Protein AF-A0AAU3UEA3-F1 (afdb_monomer_lite)

pLDDT: mean 86.42, std 14.61, range [39.06, 95.81]

Sequence (67 aa):
MSRIDRAEPHTMGLYWDRDGDVWQREDAGWRLILQSGVAVDPISVWEWDNGHVRDYAPFTPMNALVG

Structure (mmCIF, N/CA/C/O backbone):
data_AF-A0AAU3UEA3-F1
#
_entry.id   AF-A0AAU3UEA3-F1
#
loop_
_atom_site.group_PDB
_atom_site.id
_atom_site.type_symbol
_atom_site.label_atom_id
_atom_site.label_alt_id
_atom_site.label_comp_id
_atom_site.label_asym_id
_atom_site.label_entity_id
_atom_site.label_seq_id
_atom_site.pdbx_PDB_ins_code
_atom_site.Cartn_x
_atom_site.Cartn_y
_atom_site.Cartn_z
_atom_site.occupancy
_atom_site.B_iso_or_equiv
_atom_site.auth_seq_id
_atom_site.auth_comp_id
_atom_site.auth_asym_id
_atom_site.auth_atom_id
_atom_site.pdbx_PDB_model_num
ATOM 1 N N . MET A 1 1 ? 9.716 -22.530 11.583 1.00 39.06 1 MET A N 1
ATOM 2 C CA . MET A 1 1 ? 9.972 -21.075 11.502 1.00 39.06 1 MET A CA 1
ATOM 3 C C . MET A 1 1 ? 9.347 -20.604 10.202 1.00 39.06 1 MET A C 1
ATOM 5 O O . MET A 1 1 ? 9.809 -21.036 9.154 1.00 39.06 1 MET A O 1
ATOM 9 N N . SER A 1 2 ? 8.226 -19.877 10.262 1.00 47.59 2 SER A N 1
ATOM 10 C CA . SER A 1 2 ? 7.536 -19.409 9.053 1.00 47.59 2 SER A CA 1
ATOM 11 C C . SER A 1 2 ? 8.449 -18.420 8.336 1.00 47.59 2 SER A C 1
ATOM 13 O O . SER A 1 2 ? 8.899 -17.450 8.944 1.00 47.59 2 SER A O 1
ATOM 15 N N . ARG A 1 3 ? 8.801 -18.708 7.084 1.00 55.22 3 ARG A N 1
ATOM 16 C CA . ARG A 1 3 ? 9.524 -17.776 6.221 1.00 55.22 3 ARG A CA 1
ATOM 17 C C . ARG A 1 3 ? 8.625 -16.548 6.095 1.00 55.22 3 ARG A C 1
ATOM 19 O O . ARG A 1 3 ? 7.562 -16.660 5.499 1.00 55.22 3 ARG A O 1
ATOM 26 N N . ILE A 1 4 ? 9.015 -15.428 6.709 1.00 60.44 4 ILE A N 1
ATOM 27 C CA . ILE A 1 4 ? 8.376 -14.128 6.468 1.00 60.44 4 ILE A CA 1
ATOM 28 C C . ILE A 1 4 ? 8.430 -13.946 4.953 1.00 60.44 4 ILE A C 1
ATOM 30 O O . ILE A 1 4 ? 9.523 -13.833 4.390 1.00 60.44 4 ILE A O 1
ATOM 34 N N . ASP A 1 5 ? 7.285 -14.055 4.285 1.00 68.25 5 ASP A N 1
ATOM 35 C CA . ASP A 1 5 ? 7.247 -13.930 2.839 1.00 68.25 5 ASP A CA 1
ATOM 36 C C . ASP A 1 5 ? 7.459 -12.457 2.495 1.00 68.25 5 ASP A C 1
ATOM 38 O O . ASP A 1 5 ? 6.578 -11.619 2.671 1.00 68.25 5 ASP A O 1
ATOM 42 N N . ARG A 1 6 ? 8.696 -12.147 2.104 1.00 82.38 6 ARG A N 1
ATOM 43 C CA . ARG A 1 6 ? 9.140 -10.834 1.630 1.00 82.38 6 ARG A CA 1
ATOM 44 C C . ARG A 1 6 ? 9.034 -10.735 0.107 1.00 82.38 6 ARG A C 1
ATOM 46 O O . ARG A 1 6 ? 9.752 -9.943 -0.496 1.00 82.38 6 ARG A O 1
ATOM 53 N N . ALA A 1 7 ? 8.230 -11.580 -0.534 1.00 87.56 7 ALA A N 1
ATOM 54 C CA . ALA A 1 7 ? 7.912 -11.399 -1.939 1.00 87.56 7 ALA A CA 1
ATOM 55 C C . ALA A 1 7 ? 7.022 -10.164 -2.103 1.00 87.56 7 ALA A C 1
ATOM 57 O O . ALA A 1 7 ? 6.080 -9.972 -1.336 1.00 87.56 7 ALA A O 1
ATOM 58 N N . GLU A 1 8 ? 7.322 -9.342 -3.106 1.00 92.00 8 GLU A N 1
ATOM 59 C CA . GLU A 1 8 ? 6.446 -8.239 -3.484 1.00 92.00 8 GLU A CA 1
ATOM 60 C C . GLU A 1 8 ? 5.133 -8.802 -4.051 1.00 92.00 8 GLU A C 1
ATOM 62 O O . GLU A 1 8 ? 5.167 -9.586 -5.006 1.00 92.00 8 GLU A O 1
ATOM 67 N N . PRO A 1 9 ? 3.964 -8.408 -3.520 1.00 90.06 9 PRO A N 1
ATOM 68 C CA . PRO A 1 9 ? 2.697 -8.765 -4.137 1.00 90.06 9 PRO A CA 1
ATOM 69 C C . PRO A 1 9 ? 2.554 -8.188 -5.553 1.00 90.06 9 PRO A C 1
ATOM 71 O O . PRO A 1 9 ? 2.653 -6.982 -5.776 1.00 90.06 9 PRO A O 1
ATOM 74 N N . HIS A 1 10 ? 2.250 -9.056 -6.519 1.00 87.50 10 HIS A N 1
ATOM 75 C CA . HIS A 1 10 ? 2.060 -8.660 -7.921 1.00 87.50 10 HIS A CA 1
ATOM 76 C C . HIS A 1 10 ? 0.667 -8.090 -8.225 1.00 87.50 10 HIS A C 1
ATOM 78 O O . HIS A 1 10 ? 0.473 -7.472 -9.268 1.00 87.50 10 HIS A O 1
ATOM 84 N N . THR A 1 11 ? -0.316 -8.311 -7.349 1.00 92.00 11 THR A N 1
ATOM 85 C CA . THR A 1 11 ? -1.697 -7.867 -7.585 1.00 92.00 11 THR A CA 1
ATOM 86 C C . THR A 1 11 ? -1.884 -6.445 -7.062 1.00 92.00 11 THR A C 1
ATOM 88 O O . THR A 1 11 ? -1.489 -6.137 -5.940 1.00 92.00 11 THR A O 1
ATOM 91 N N . MET A 1 12 ? -2.506 -5.570 -7.846 1.00 93.56 12 MET A N 1
ATOM 92 C CA . MET A 1 12 ? -2.868 -4.228 -7.382 1.00 93.56 12 MET A CA 1
ATOM 93 C C . MET A 1 12 ? -4.024 -4.281 -6.385 1.00 93.56 12 MET A C 1
ATOM 95 O O . MET A 1 12 ? -4.893 -5.149 -6.475 1.00 93.56 12 MET A O 1
ATOM 99 N N . GLY A 1 13 ? -4.055 -3.332 -5.453 1.00 94.31 13 GLY A N 1
ATOM 100 C CA . GLY A 1 13 ? -5.105 -3.248 -4.440 1.00 94.31 13 GLY A CA 1
ATOM 101 C C . GLY A 1 13 ? -4.577 -2.894 -3.058 1.00 94.31 13 GLY A C 1
ATOM 102 O O . GLY A 1 13 ? -3.439 -2.451 -2.914 1.00 94.31 13 GLY A O 1
ATOM 103 N N . LEU A 1 14 ? -5.428 -3.074 -2.050 1.00 94.88 14 LEU A N 1
ATOM 104 C CA . LEU A 1 14 ? -5.112 -2.750 -0.663 1.00 94.88 14 LEU A CA 1
ATOM 105 C C . LEU A 1 14 ? -4.574 -3.967 0.090 1.00 94.88 14 LEU A C 1
ATOM 107 O O . LEU A 1 14 ? -5.085 -5.084 -0.046 1.00 94.88 14 LEU A O 1
ATOM 111 N N . TYR A 1 15 ? -3.575 -3.717 0.924 1.00 95.75 15 TYR A N 1
ATOM 112 C CA . TYR A 1 15 ? -2.886 -4.709 1.727 1.00 95.75 15 TYR A CA 1
ATOM 113 C C . TYR A 1 15 ? -2.742 -4.230 3.166 1.00 95.75 15 TYR A C 1
ATOM 115 O O . TYR A 1 15 ? -2.460 -3.059 3.408 1.00 95.75 15 TYR A O 1
ATOM 123 N N . TRP A 1 16 ? -2.880 -5.165 4.101 1.00 95.44 16 TRP A N 1
ATOM 124 C CA . TRP A 1 16 ? -2.379 -5.009 5.461 1.00 95.44 16 TRP A CA 1
ATOM 125 C C . TRP A 1 16 ? -0.905 -5.377 5.498 1.00 95.44 16 TRP A C 1
ATOM 127 O O . TRP A 1 16 ? -0.539 -6.431 4.972 1.00 95.44 16 TRP A O 1
ATOM 137 N N . ASP A 1 17 ? -0.083 -4.550 6.127 1.00 95.00 17 ASP A N 1
ATOM 138 C CA . ASP A 1 17 ? 1.275 -4.943 6.484 1.00 95.00 17 ASP A CA 1
ATOM 139 C C . ASP A 1 17 ? 1.318 -5.663 7.845 1.00 95.00 17 ASP A C 1
ATOM 141 O O . ASP A 1 17 ? 0.285 -5.926 8.472 1.00 95.00 17 ASP A O 1
ATOM 145 N N . ARG A 1 18 ? 2.520 -6.024 8.304 1.00 93.00 18 ARG A N 1
ATOM 146 C CA . ARG A 1 18 ? 2.695 -6.744 9.575 1.00 93.00 18 ARG A CA 1
ATOM 147 C C . ARG A 1 18 ? 2.355 -5.912 10.816 1.00 93.00 18 ARG A C 1
ATOM 149 O O . ARG A 1 18 ? 2.115 -6.492 11.874 1.00 93.00 18 ARG A O 1
ATOM 156 N N . ASP A 1 19 ? 2.445 -4.591 10.700 1.00 94.00 19 ASP A N 1
ATOM 157 C CA . ASP A 1 19 ? 2.298 -3.637 11.796 1.00 94.00 19 ASP A CA 1
ATOM 158 C C . ASP A 1 19 ? 0.830 -3.166 11.907 1.00 94.00 19 ASP A C 1
ATOM 160 O O . ASP A 1 19 ? 0.432 -2.567 12.907 1.00 94.00 19 ASP A O 1
ATOM 164 N N . GLY A 1 20 ? -0.007 -3.545 10.934 1.00 94.00 20 GLY A N 1
ATOM 165 C CA . GLY A 1 20 ? -1.426 -3.209 10.871 1.00 94.00 20 GLY A CA 1
ATOM 166 C C . GLY A 1 20 ? -1.698 -1.922 10.098 1.00 94.00 20 GLY A C 1
ATOM 167 O O . GLY A 1 20 ? -2.802 -1.382 10.193 1.00 94.00 20 GLY A O 1
ATOM 168 N N . ASP A 1 21 ? -0.726 -1.436 9.330 1.00 95.69 21 ASP A N 1
ATOM 169 C CA . ASP A 1 21 ? -0.903 -0.304 8.434 1.00 95.69 21 ASP A CA 1
ATOM 170 C C . ASP A 1 21 ? -1.506 -0.769 7.100 1.00 95.69 21 ASP A C 1
ATOM 172 O O . ASP A 1 21 ? -1.377 -1.928 6.682 1.00 95.69 21 ASP A O 1
ATOM 176 N N . VAL A 1 22 ? -2.200 0.148 6.422 1.00 95.69 22 VAL A N 1
ATOM 177 C CA . VAL A 1 22 ? -2.825 -0.116 5.123 1.00 95.69 22 VAL A CA 1
ATOM 178 C C . VAL A 1 22 ? -2.002 0.519 4.030 1.00 95.69 22 VAL A C 1
ATOM 180 O O . VAL A 1 22 ? -1.850 1.740 3.984 1.00 95.69 22 VAL A O 1
ATOM 183 N N . TRP A 1 23 ? -1.575 -0.315 3.094 1.00 95.81 23 TRP A N 1
ATOM 184 C CA . TRP A 1 23 ? -0.854 0.098 1.906 1.00 95.81 23 TRP A CA 1
ATOM 185 C C . TRP A 1 23 ? -1.651 -0.211 0.643 1.00 95.81 23 TRP 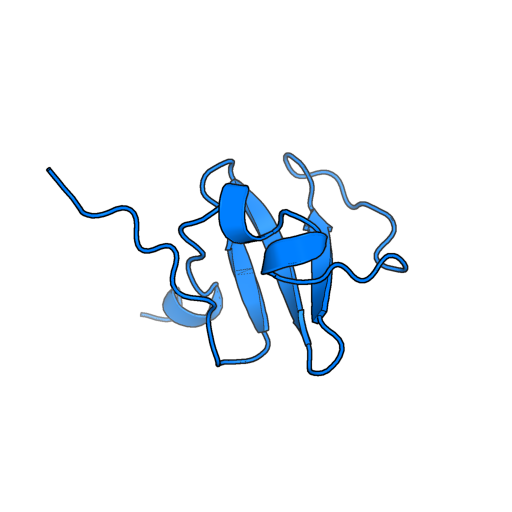A C 1
ATOM 187 O O . TRP A 1 23 ? -2.346 -1.223 0.560 1.00 95.81 23 TRP A O 1
ATOM 197 N N . GLN A 1 24 ? -1.520 0.639 -0.369 1.00 95.38 24 GLN A N 1
ATOM 198 C CA . GLN A 1 24 ? -2.057 0.410 -1.703 1.00 95.38 24 GLN A CA 1
ATOM 199 C C . GLN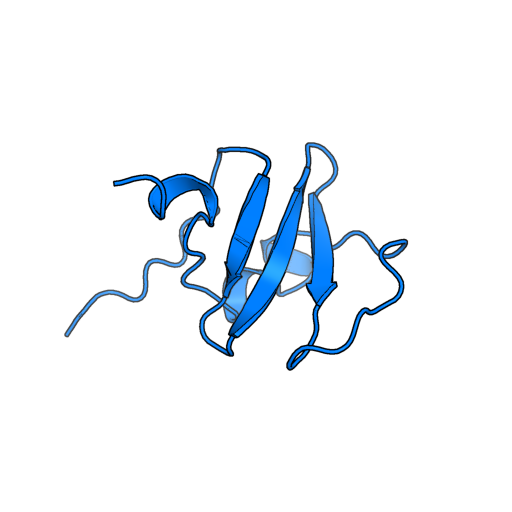 A 1 24 ? -0.925 0.100 -2.681 1.00 95.38 24 GLN A C 1
ATOM 201 O O . GLN A 1 24 ? 0.004 0.895 -2.831 1.00 95.38 24 GLN A O 1
ATOM 206 N N . ARG A 1 25 ? -1.040 -1.029 -3.385 1.00 94.75 25 ARG A N 1
ATOM 207 C CA . ARG A 1 25 ? -0.206 -1.367 -4.539 1.00 94.75 25 ARG A CA 1
ATOM 208 C C . ARG A 1 25 ? -0.820 -0.794 -5.814 1.00 94.75 25 ARG A C 1
ATOM 210 O O . ARG A 1 25 ? -1.951 -1.137 -6.161 1.00 94.75 25 ARG A O 1
ATOM 217 N N . GLU A 1 26 ? -0.042 0.013 -6.524 1.00 92.88 26 GLU A N 1
ATOM 218 C CA . GLU A 1 26 ? -0.337 0.551 -7.855 1.00 92.88 26 GLU A CA 1
ATOM 219 C C . GLU A 1 26 ? 0.797 0.210 -8.836 1.00 92.88 26 GLU A C 1
ATOM 221 O O . GLU A 1 26 ? 1.873 -0.224 -8.418 1.00 92.88 26 GLU A O 1
ATOM 226 N N . ASP A 1 27 ? 0.594 0.467 -10.133 1.00 91.00 27 ASP A N 1
ATOM 227 C CA . ASP A 1 27 ? 1.647 0.350 -11.158 1.00 91.00 27 ASP A CA 1
ATOM 228 C C . ASP A 1 27 ? 2.921 1.128 -10.797 1.00 91.00 27 ASP A C 1
ATOM 230 O O . ASP A 1 27 ? 4.033 0.663 -11.035 1.00 91.00 27 ASP A O 1
ATOM 234 N N . ALA A 1 28 ? 2.762 2.320 -10.213 1.00 91.31 28 ALA A N 1
ATOM 235 C CA . ALA A 1 28 ? 3.868 3.228 -9.923 1.00 91.31 28 ALA A CA 1
ATOM 236 C C . ALA A 1 28 ? 4.661 2.864 -8.655 1.00 91.31 28 ALA A C 1
ATOM 238 O O . ALA A 1 28 ? 5.735 3.419 -8.440 1.00 91.31 28 ALA A O 1
ATOM 239 N N . GLY A 1 29 ? 4.142 1.981 -7.796 1.00 93.81 29 GLY A N 1
ATOM 240 C CA . GLY A 1 29 ? 4.747 1.713 -6.493 1.00 93.81 29 GLY A CA 1
ATOM 241 C C . GLY A 1 29 ? 3.722 1.411 -5.407 1.00 93.81 29 GLY A C 1
ATOM 242 O O . GLY A 1 29 ? 2.679 0.805 -5.660 1.00 93.81 29 GLY A O 1
ATOM 243 N N . TRP A 1 30 ? 4.057 1.817 -4.189 1.00 95.62 30 TRP A N 1
ATOM 244 C CA . TRP A 1 30 ? 3.268 1.606 -2.984 1.00 95.62 30 TRP A CA 1
ATOM 245 C C . TRP A 1 30 ? 2.933 2.935 -2.324 1.00 95.62 30 TRP A C 1
ATOM 247 O O . TRP A 1 30 ? 3.793 3.803 -2.197 1.00 95.62 30 TRP A O 1
ATOM 257 N N . ARG A 1 31 ? 1.694 3.089 -1.868 1.00 95.38 31 ARG A N 1
ATOM 258 C CA . ARG A 1 31 ? 1.252 4.260 -1.103 1.00 95.38 31 ARG A CA 1
ATOM 259 C C . ARG A 1 31 ? 0.790 3.818 0.271 1.00 95.38 31 ARG A C 1
ATOM 261 O O . ARG A 1 31 ? 0.032 2.856 0.372 1.00 95.38 31 ARG A O 1
ATOM 268 N N . LEU A 1 32 ? 1.211 4.528 1.309 1.00 95.06 32 LEU A N 1
ATOM 269 C CA . LEU A 1 32 ? 0.653 4.356 2.645 1.00 95.06 32 LEU A CA 1
ATOM 270 C C . LEU A 1 32 ? -0.691 5.093 2.700 1.00 95.06 32 LEU A C 1
ATOM 272 O O . LEU A 1 32 ? -0.768 6.261 2.327 1.00 95.06 32 LEU A O 1
ATOM 276 N N . ILE A 1 33 ? -1.747 4.398 3.116 1.00 95.19 33 ILE A N 1
ATOM 277 C CA . ILE A 1 33 ? -3.116 4.927 3.184 1.00 95.19 33 ILE A CA 1
ATOM 278 C C . ILE A 1 33 ? -3.512 5.171 4.636 1.00 95.19 33 ILE A C 1
ATOM 280 O O . ILE A 1 33 ? -3.961 6.265 4.976 1.00 95.19 33 ILE A O 1
ATOM 284 N N . LEU A 1 34 ? -3.329 4.163 5.494 1.00 95.56 34 LEU A N 1
ATOM 285 C CA . LEU A 1 34 ? -3.578 4.267 6.931 1.00 95.56 34 LEU A CA 1
ATOM 286 C C . LEU A 1 34 ? -2.328 3.873 7.704 1.00 95.56 34 LEU A C 1
ATOM 288 O O . LEU A 1 34 ? -1.785 2.800 7.463 1.00 95.56 34 LEU A O 1
ATOM 292 N N . GLN A 1 35 ? -1.955 4.695 8.678 1.00 94.88 35 GLN A N 1
ATOM 293 C CA . GLN A 1 35 ? -0.939 4.377 9.669 1.00 94.88 35 GLN A CA 1
ATOM 294 C C . GLN A 1 35 ? -1.584 4.301 11.048 1.00 94.88 35 GLN A C 1
ATOM 296 O O . GLN A 1 35 ? -2.127 5.294 11.535 1.00 94.88 35 GLN A O 1
ATOM 301 N N . SER A 1 36 ? -1.570 3.124 11.674 1.00 92.06 36 SER A N 1
ATOM 302 C CA . SER A 1 36 ? -2.195 2.886 12.982 1.00 92.06 36 SER A CA 1
ATOM 303 C C . SER A 1 36 ? -3.651 3.387 13.053 1.00 92.06 36 SER A C 1
ATOM 305 O O . SER A 1 36 ? -4.091 3.961 14.049 1.00 92.06 36 SER A O 1
ATOM 307 N N . GLY A 1 37 ? -4.402 3.208 11.959 1.00 91.50 37 GLY A N 1
ATOM 308 C CA . GLY A 1 37 ? -5.799 3.638 11.824 1.00 91.50 37 GLY A CA 1
ATOM 309 C C . GLY A 1 37 ? -6.009 5.121 11.487 1.00 91.50 37 GLY A C 1
ATOM 310 O O . GLY A 1 37 ? -7.152 5.546 11.327 1.00 91.50 37 GLY A O 1
ATOM 311 N N . VAL A 1 38 ? -4.941 5.907 11.343 1.00 93.31 38 VAL A N 1
ATOM 312 C CA . VAL A 1 38 ? -5.002 7.315 10.937 1.00 93.31 38 VAL A CA 1
ATOM 313 C C . VAL A 1 38 ? -4.710 7.429 9.447 1.00 93.31 38 VAL A C 1
ATOM 315 O O . VAL A 1 38 ? -3.705 6.910 8.969 1.00 93.31 38 VAL A O 1
ATOM 318 N N . ALA A 1 39 ? -5.579 8.118 8.707 1.00 92.69 39 ALA A N 1
ATOM 319 C CA . ALA A 1 39 ? -5.329 8.403 7.299 1.00 92.69 39 ALA A CA 1
ATOM 320 C C . ALA A 1 39 ? -4.111 9.318 7.144 1.00 92.69 39 ALA A C 1
ATOM 322 O O . ALA A 1 39 ? -4.040 10.374 7.776 1.00 92.69 39 ALA A O 1
ATOM 323 N N . VAL A 1 40 ? -3.171 8.908 6.298 1.00 90.00 40 VAL A N 1
ATOM 324 C CA . VAL A 1 40 ? -2.001 9.714 5.937 1.00 90.00 40 VAL A CA 1
ATOM 325 C C . VAL A 1 40 ? -2.170 10.283 4.532 1.00 90.00 40 VAL A C 1
ATOM 327 O O . VAL A 1 40 ? -3.041 9.849 3.780 1.00 90.00 40 VAL A O 1
ATOM 330 N N . ASP A 1 41 ? -1.351 11.270 4.178 1.00 81.00 41 ASP A N 1
ATOM 331 C CA . ASP A 1 41 ? -1.365 11.857 2.839 1.00 81.00 41 ASP A CA 1
ATOM 332 C C . ASP A 1 41 ? -0.843 10.849 1.788 1.00 81.00 41 ASP A C 1
ATOM 334 O O . ASP A 1 41 ? 0.339 10.492 1.824 1.00 81.00 41 ASP A O 1
ATOM 338 N N . PRO A 1 42 ? -1.675 10.380 0.836 1.00 75.31 42 PRO A N 1
ATOM 339 C CA . PRO A 1 42 ? -1.319 9.288 -0.072 1.00 75.31 42 PRO A CA 1
ATOM 340 C C . PRO A 1 42 ? -0.556 9.763 -1.323 1.00 75.31 42 PRO A C 1
ATOM 342 O O . PRO A 1 42 ? -0.526 9.066 -2.344 1.00 75.31 42 PRO A O 1
ATOM 345 N N . ILE A 1 43 ? 0.016 10.971 -1.309 1.00 84.31 43 ILE A N 1
ATOM 346 C CA . ILE A 1 43 ? 0.750 11.521 -2.460 1.00 84.31 43 ILE A CA 1
ATOM 347 C C . ILE A 1 43 ? 2.095 10.808 -2.642 1.00 84.31 43 ILE A C 1
ATOM 349 O O . ILE A 1 43 ? 2.536 10.602 -3.774 1.00 84.31 43 ILE A O 1
ATOM 353 N N . SER A 1 44 ? 2.742 10.407 -1.548 1.00 89.50 44 SER A N 1
ATOM 354 C CA . SER A 1 44 ? 4.042 9.741 -1.598 1.00 89.50 44 SER A CA 1
ATOM 355 C C . SER A 1 44 ? 3.923 8.311 -2.121 1.00 89.50 44 SER A C 1
ATOM 357 O O . SER A 1 44 ? 3.271 7.461 -1.513 1.00 89.50 44 SER A O 1
ATOM 359 N N . VAL A 1 45 ? 4.611 8.048 -3.233 1.00 93.25 45 VAL A N 1
ATOM 360 C CA . VAL A 1 45 ? 4.777 6.714 -3.813 1.00 93.25 45 VAL A CA 1
ATOM 361 C C . VAL A 1 45 ? 6.166 6.190 -3.460 1.00 93.25 45 VAL A C 1
ATOM 363 O O . VAL A 1 45 ? 7.164 6.884 -3.653 1.00 93.25 45 VAL A O 1
ATOM 366 N N . TRP A 1 46 ? 6.218 4.964 -2.950 1.00 93.81 46 TRP A N 1
ATOM 367 C CA . TRP A 1 46 ? 7.421 4.293 -2.470 1.00 93.81 46 TRP A CA 1
ATOM 368 C C . TRP A 1 46 ? 7.721 3.048 -3.307 1.00 93.81 46 TRP A C 1
ATOM 370 O O . TRP A 1 46 ? 6.817 2.315 -3.717 1.00 93.81 46 TRP A O 1
ATOM 380 N N . GLU A 1 47 ? 9.003 2.794 -3.553 1.00 93.56 47 GLU A N 1
ATOM 381 C CA . GLU A 1 47 ? 9.468 1.578 -4.224 1.00 93.56 47 GLU A CA 1
ATOM 382 C C . GLU A 1 47 ? 9.593 0.409 -3.242 1.00 93.56 47 GLU A C 1
ATOM 384 O O . GLU A 1 47 ? 9.881 0.601 -2.060 1.00 93.56 47 GLU A O 1
ATOM 389 N N . TRP A 1 48 ? 9.453 -0.819 -3.745 1.00 93.69 48 TRP A N 1
ATOM 390 C CA . TRP A 1 48 ? 9.542 -2.030 -2.930 1.00 93.69 48 TRP A CA 1
ATOM 391 C C . TRP A 1 48 ? 10.871 -2.166 -2.174 1.00 93.69 48 TRP A C 1
ATOM 393 O O . TRP A 1 48 ? 10.884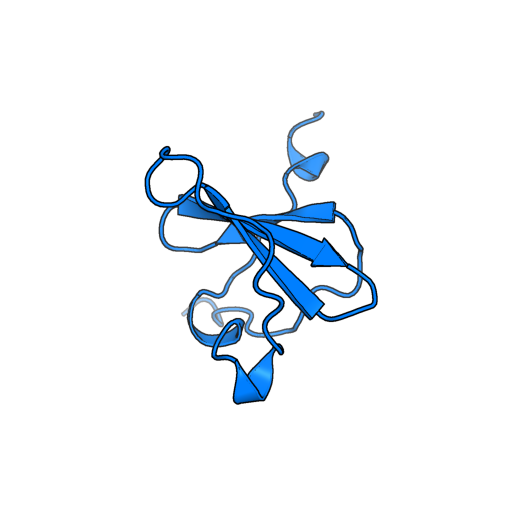 -2.297 -0.947 1.00 93.69 48 TRP A O 1
ATOM 403 N N . ASP A 1 49 ? 11.987 -2.110 -2.907 1.00 89.06 49 ASP A N 1
ATOM 404 C CA . ASP A 1 49 ? 13.326 -2.288 -2.346 1.00 89.06 49 ASP A CA 1
ATOM 405 C C . ASP A 1 49 ? 13.929 -0.974 -1.838 1.00 89.06 49 ASP A C 1
ATOM 407 O O . ASP A 1 49 ? 14.286 -0.886 -0.663 1.00 89.06 49 ASP A O 1
ATOM 411 N N . ASN A 1 50 ? 14.022 0.057 -2.687 1.00 87.50 50 ASN A N 1
ATOM 412 C CA . ASN A 1 50 ? 14.677 1.323 -2.325 1.00 87.50 50 ASN A CA 1
ATOM 413 C C . ASN A 1 50 ? 13.824 2.203 -1.400 1.00 87.50 50 ASN A C 1
ATOM 415 O O . ASN A 1 50 ? 14.363 3.018 -0.657 1.00 87.50 50 ASN A O 1
ATOM 419 N N . GLY A 1 51 ? 12.499 2.047 -1.444 1.00 84.31 51 GLY A N 1
ATOM 420 C CA . GLY A 1 51 ? 11.560 2.741 -0.562 1.00 84.3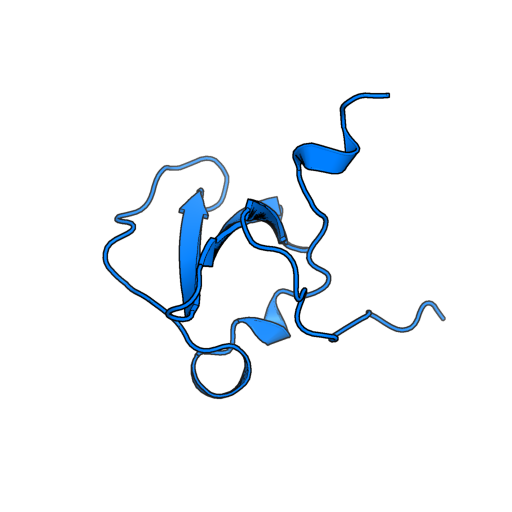1 51 GLY A CA 1
ATOM 421 C C . GLY A 1 51 ? 11.296 2.005 0.751 1.00 84.31 51 GLY A C 1
ATOM 422 O O . GLY A 1 51 ? 10.443 2.445 1.514 1.00 84.31 51 GLY A O 1
ATOM 423 N N . HIS A 1 52 ? 12.000 0.895 1.015 1.00 89.81 52 HIS A N 1
ATOM 424 C CA . HIS A 1 52 ? 11.891 0.086 2.236 1.00 89.81 52 HIS A CA 1
ATOM 425 C C . HIS A 1 52 ? 10.514 -0.538 2.505 1.00 89.81 52 HIS A C 1
ATOM 427 O O . HIS A 1 52 ? 10.286 -1.085 3.583 1.00 89.81 52 HIS A O 1
ATOM 433 N N . VAL A 1 53 ? 9.610 -0.557 1.523 1.00 93.81 53 VAL A N 1
ATOM 434 C CA . VAL A 1 53 ? 8.266 -1.133 1.693 1.00 93.81 53 VAL A CA 1
ATOM 435 C C . VAL A 1 53 ? 8.347 -2.616 2.071 1.00 93.81 53 VAL A C 1
ATOM 437 O O . VAL A 1 53 ? 7.625 -3.084 2.950 1.00 93.81 53 VAL A O 1
ATOM 440 N N . ARG A 1 54 ? 9.310 -3.351 1.500 1.00 94.19 54 ARG A N 1
ATOM 441 C CA . ARG A 1 54 ? 9.579 -4.761 1.831 1.00 94.19 54 ARG A CA 1
ATOM 442 C C . ARG A 1 54 ? 9.857 -5.027 3.311 1.00 94.19 54 ARG A C 1
ATOM 444 O O . ARG A 1 54 ? 9.762 -6.170 3.765 1.00 94.19 54 ARG A O 1
ATOM 451 N N . ASP A 1 55 ? 10.275 -4.007 4.058 1.00 93.75 55 ASP A N 1
ATOM 452 C CA . ASP A 1 55 ? 10.626 -4.161 5.462 1.00 93.75 55 ASP A CA 1
ATOM 453 C C . ASP A 1 55 ? 9.383 -4.270 6.354 1.00 93.75 55 ASP A C 1
ATOM 455 O O . ASP A 1 55 ? 9.501 -4.846 7.438 1.00 93.75 55 ASP A O 1
ATOM 459 N N . TYR A 1 56 ? 8.210 -3.859 5.855 1.00 93.69 56 TYR A N 1
ATOM 460 C CA . TYR A 1 56 ? 6.894 -3.995 6.496 1.00 93.69 56 TYR A CA 1
ATOM 461 C C . TYR A 1 56 ? 6.165 -5.309 6.154 1.00 93.69 56 TYR A C 1
ATOM 463 O O . TYR A 1 56 ? 5.120 -5.619 6.723 1.00 93.69 56 TYR A O 1
ATOM 471 N N . ALA A 1 57 ? 6.738 -6.132 5.270 1.00 91.81 57 ALA A N 1
ATOM 472 C CA . ALA A 1 57 ? 6.199 -7.443 4.913 1.00 91.81 57 ALA A CA 1
ATOM 473 C C . ALA A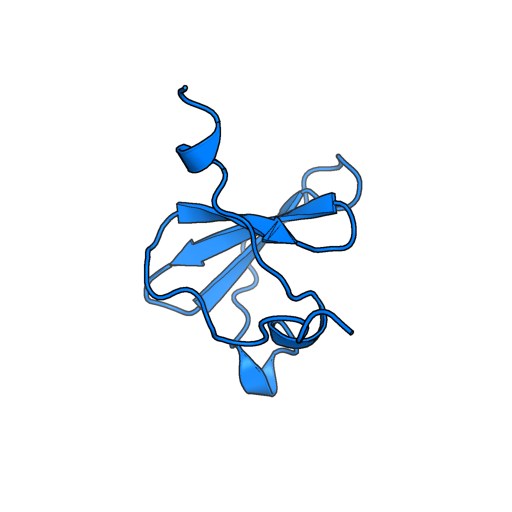 1 57 ? 6.020 -8.380 6.141 1.00 91.81 57 ALA A C 1
ATOM 475 O O . ALA A 1 57 ? 6.793 -8.290 7.106 1.00 91.81 57 ALA A O 1
ATOM 476 N N . PRO A 1 58 ? 5.081 -9.349 6.097 1.00 93.00 58 PRO A N 1
ATOM 477 C CA . PRO A 1 58 ? 4.290 -9.751 4.930 1.00 93.00 58 PRO A CA 1
ATOM 478 C C . PRO A 1 58 ? 3.113 -8.812 4.644 1.00 93.00 58 PRO A C 1
ATOM 480 O O . PRO A 1 58 ? 2.540 -8.234 5.561 1.00 93.00 58 PRO A O 1
ATOM 483 N N . PHE A 1 59 ? 2.731 -8.719 3.369 1.00 93.12 59 PHE A N 1
ATOM 484 C CA . PHE A 1 59 ? 1.553 -7.970 2.930 1.00 93.12 59 PHE A CA 1
ATOM 485 C C . PHE A 1 59 ? 0.386 -8.918 2.645 1.00 93.12 59 PHE A C 1
ATOM 487 O O . PHE A 1 59 ? 0.485 -9.794 1.785 1.00 93.12 59 PHE A O 1
ATOM 494 N N . THR A 1 60 ? -0.732 -8.731 3.344 1.00 93.38 60 THR A N 1
ATOM 495 C CA . THR A 1 60 ? -1.941 -9.557 3.208 1.00 93.38 60 THR A CA 1
ATOM 496 C C . THR A 1 60 ? -3.015 -8.801 2.419 1.00 93.38 60 THR A C 1
ATOM 498 O O . THR A 1 60 ? -3.418 -7.726 2.866 1.00 93.38 60 THR A O 1
ATOM 501 N N . PRO A 1 61 ? -3.513 -9.322 1.279 1.00 93.81 61 PRO A N 1
ATOM 502 C CA . PRO A 1 61 ? -4.552 -8.646 0.503 1.00 93.81 61 PRO A CA 1
ATOM 503 C C . PRO A 1 61 ? -5.836 -8.472 1.321 1.00 93.81 61 PRO A C 1
ATOM 505 O O . PRO A 1 61 ? -6.370 -9.445 1.853 1.00 93.81 61 PRO A O 1
ATOM 508 N N . MET A 1 62 ? -6.395 -7.262 1.360 1.00 90.88 62 MET A N 1
ATOM 509 C CA . MET A 1 62 ? -7.683 -7.006 2.026 1.00 90.88 62 MET A CA 1
ATOM 510 C C . MET A 1 62 ? -8.853 -7.719 1.337 1.00 90.88 62 MET A C 1
ATOM 512 O O . MET A 1 62 ? -9.843 -8.072 1.974 1.00 90.88 62 MET A O 1
ATOM 516 N N . ASN A 1 63 ? -8.721 -7.992 0.038 1.00 77.44 63 ASN A N 1
ATOM 517 C CA . ASN A 1 63 ? -9.727 -8.683 -0.768 1.00 77.44 63 ASN A CA 1
ATOM 518 C C . ASN A 1 63 ? -9.916 -10.150 -0.329 1.00 77.44 63 ASN A C 1
ATOM 520 O O . ASN A 1 63 ? -10.903 -10.774 -0.704 1.00 77.44 63 ASN A O 1
ATOM 524 N N . ALA A 1 64 ? -8.990 -10.699 0.469 1.00 57.81 64 ALA A N 1
ATOM 525 C CA . ALA A 1 64 ? -9.085 -12.047 1.024 1.00 57.81 64 ALA A CA 1
ATOM 526 C C . ALA A 1 64 ? -10.112 -12.176 2.171 1.00 57.81 64 ALA A C 1
ATOM 528 O O . ALA A 1 64 ? -10.323 -13.280 2.662 1.00 57.81 64 ALA A O 1
ATOM 529 N N . LEU A 1 65 ? -10.759 -11.080 2.597 1.00 53.44 65 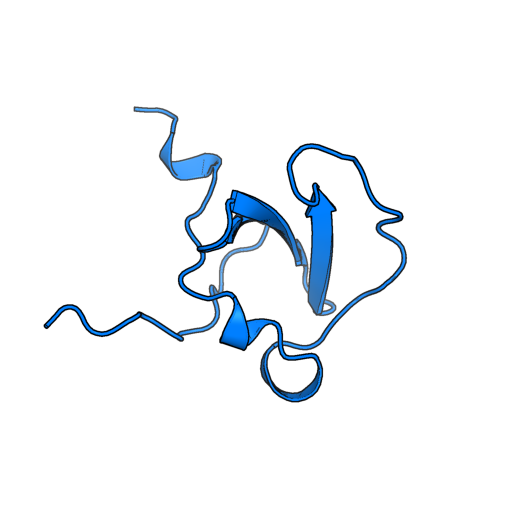LEU A N 1
ATOM 530 C CA . LEU A 1 65 ? -11.766 -11.074 3.670 1.00 53.44 65 LEU A CA 1
ATOM 531 C C . LEU A 1 65 ? -13.220 -11.219 3.183 1.00 53.44 65 LEU A C 1
ATOM 533 O O . LEU A 1 65 ? -14.140 -11.120 3.992 1.00 53.44 65 LEU A O 1
ATOM 537 N N . VAL A 1 66 ? -13.455 -11.475 1.891 1.00 43.78 66 VAL A N 1
ATOM 538 C CA . VAL A 1 66 ? -14.783 -11.881 1.398 1.00 43.78 66 VAL A CA 1
ATOM 539 C C . VAL A 1 66 ? -14.823 -13.409 1.312 1.00 43.78 66 VAL A C 1
ATOM 541 O O . VAL A 1 66 ? -14.562 -13.988 0.258 1.00 43.78 66 VAL A O 1
ATOM 544 N N . GLY A 1 67 ? -15.101 -14.053 2.445 1.00 41.22 67 GLY A N 1
ATOM 545 C CA . GLY A 1 67 ? -15.299 -15.498 2.582 1.00 41.22 67 GLY A CA 1
ATOM 546 C C . GLY A 1 67 ? -16.233 -15.806 3.737 1.00 41.22 67 GLY A C 1
ATOM 547 O O . GLY A 1 67 ? -15.899 -15.383 4.864 1.00 41.22 67 GLY A O 1
#

Secondary structure (DSSP, 8-state):
------PPP-S-EEEE-TTS-EEEEETTEEEEEEETTEE--TT--B-TTTT-GGGGPPPEEGGGG--

Foldseek 3Di:
DDDQPLDDDPDFAWWQFPQRWIWTDDPQAIFTQGDVNHGDDRPDHAHSPVRVVSVRDDIHHPVVPPD

Radius of gyration: 11.51 Å; chains: 1; bounding box: 30×33×24 Å